Protein AF-A0A1G1ZBJ9-F1 (afdb_monomer_lite)

Secondary structure (DSSP, 8-state):
-EEE-TTS-TT-EEE-----GGG---EETT-TT-----S--SS----EE---HHHHHHHHHHHHHHHHHHHHHHHHHHHHHHHTT-HHHHHHHHIIIIIHHHHHHHHHHH-GGGGGGTTTTHHHHS-HHHHHHHHHHH---SHHHHHHHHHHHHHHHHHHHHHHHHT--

Structure (mmCIF, N/CA/C/O backbone):
data_AF-A0A1G1ZBJ9-F1
#
_entry.id   AF-A0A1G1ZBJ9-F1
#
loop_
_atom_site.group_PDB
_atom_site.id
_atom_site.type_symbol
_atom_site.label_atom_id
_atom_site.label_alt_id
_atom_site.label_comp_id
_atom_site.label_asym_id
_atom_site.label_entity_id
_atom_site.label_seq_id
_atom_site.pdbx_PDB_ins_code
_atom_site.Cartn_x
_atom_site.Cartn_y
_atom_site.Cartn_z
_atom_site.occupancy
_atom_site.B_iso_or_equiv
_atom_site.auth_seq_id
_atom_site.auth_comp_id
_atom_site.auth_asym_id
_atom_site.auth_atom_id
_atom_site.pdbx_PDB_model_num
ATOM 1 N N . MET A 1 1 ? -5.583 -15.527 14.676 1.00 84.94 1 MET A N 1
ATOM 2 C CA . MET A 1 1 ? -5.586 -16.944 14.234 1.00 84.94 1 MET A CA 1
ATOM 3 C C . MET A 1 1 ? -6.814 -17.119 13.374 1.00 84.94 1 MET A C 1
ATOM 5 O O . MET A 1 1 ? -7.888 -16.735 13.818 1.00 84.94 1 MET A O 1
ATOM 9 N N . PHE A 1 2 ? -6.659 -17.658 12.165 1.00 92.75 2 PHE A N 1
ATOM 10 C CA . PHE A 1 2 ? -7.764 -17.781 11.217 1.00 92.75 2 PHE A CA 1
ATOM 11 C C . PHE A 1 2 ? -8.481 -19.121 11.371 1.00 92.75 2 PHE A C 1
ATOM 13 O O . PHE A 1 2 ? -7.838 -20.166 11.453 1.00 92.75 2 PHE A O 1
ATOM 20 N N . PHE A 1 3 ? -9.807 -19.075 11.377 1.00 94.44 3 PHE A N 1
ATOM 21 C CA . PHE A 1 3 ? -10.689 -20.229 11.429 1.00 94.44 3 PHE A CA 1
ATOM 22 C C . PHE A 1 3 ? -11.638 -20.222 10.238 1.00 94.44 3 PHE A C 1
ATOM 24 O O . PHE A 1 3 ? -12.189 -19.183 9.870 1.00 94.44 3 PHE A O 1
ATOM 31 N N . HIS A 1 4 ? -11.882 -21.412 9.697 1.00 95.81 4 HIS A N 1
ATOM 32 C CA . HIS A 1 4 ? -13.021 -21.690 8.832 1.00 95.81 4 HIS A CA 1
ATOM 33 C C . HIS A 1 4 ? -13.924 -22.680 9.560 1.00 95.81 4 HIS A C 1
ATOM 35 O O . HIS A 1 4 ? -13.479 -23.750 9.976 1.00 95.81 4 HIS A O 1
ATOM 41 N N . LEU A 1 5 ? -15.177 -22.295 9.793 1.00 95.00 5 LEU A N 1
ATOM 42 C CA . LEU A 1 5 ? -16.110 -23.122 10.549 1.00 95.00 5 LEU A CA 1
ATOM 43 C C . LEU A 1 5 ? -16.715 -24.195 9.642 1.00 95.00 5 LEU A C 1
ATOM 45 O O . LEU A 1 5 ? -17.174 -23.911 8.533 1.00 95.00 5 LEU A O 1
ATOM 49 N N . SER A 1 6 ? -16.767 -25.434 10.132 1.00 95.88 6 SER A N 1
ATOM 50 C CA . SER A 1 6 ? -17.385 -26.538 9.396 1.00 95.88 6 SER A CA 1
ATOM 51 C C . SER A 1 6 ? -18.828 -26.202 9.014 1.00 95.88 6 SER A C 1
ATOM 53 O O . SER A 1 6 ? -19.573 -25.685 9.848 1.00 95.88 6 SER A O 1
ATOM 55 N N . ARG A 1 7 ? -19.237 -26.568 7.793 1.00 96.12 7 ARG A N 1
ATOM 56 C CA . ARG A 1 7 ? -20.593 -26.328 7.257 1.00 96.12 7 ARG A CA 1
ATOM 57 C C . ARG A 1 7 ? -20.974 -24.843 7.155 1.00 96.12 7 ARG A C 1
ATOM 59 O O . ARG A 1 7 ? -22.154 -24.508 7.197 1.00 96.12 7 ARG A O 1
ATOM 66 N N . THR A 1 8 ? -19.990 -23.961 7.005 1.00 97.44 8 THR A N 1
ATOM 67 C CA . THR A 1 8 ? -20.216 -22.556 6.639 1.00 97.44 8 THR A CA 1
ATOM 68 C C . THR A 1 8 ? -19.708 -22.274 5.229 1.00 97.44 8 THR A C 1
ATOM 70 O O . THR A 1 8 ? -19.004 -23.096 4.642 1.00 97.44 8 THR A O 1
ATOM 73 N N . SER A 1 9 ? -20.100 -21.126 4.671 1.00 96.94 9 SER A N 1
ATOM 74 C CA . SER A 1 9 ? -19.632 -20.678 3.355 1.00 96.94 9 SER A CA 1
ATOM 75 C C . SER A 1 9 ? -18.102 -20.684 3.281 1.00 96.94 9 SER A C 1
ATOM 77 O O . SER A 1 9 ? -17.435 -20.314 4.247 1.00 96.94 9 SER A O 1
ATOM 79 N N . GLU A 1 10 ? -17.539 -21.055 2.131 1.00 94.81 10 GLU A N 1
ATOM 80 C CA . GLU A 1 10 ? -16.091 -20.986 1.873 1.00 94.81 10 GLU A CA 1
ATOM 81 C C . GLU A 1 10 ? -15.530 -19.559 1.993 1.00 94.81 10 GLU A C 1
ATOM 83 O O . GLU A 1 10 ? -14.348 -19.368 2.263 1.00 94.81 10 GLU A O 1
ATOM 88 N N . PHE A 1 11 ? -16.395 -18.549 1.864 1.00 95.44 11 PHE A N 1
ATOM 89 C CA . PHE A 1 11 ? -16.027 -17.141 1.989 1.00 95.44 11 PHE A CA 1
ATOM 90 C C . PHE A 1 11 ? -16.040 -16.626 3.438 1.00 95.44 11 PHE A C 1
ATOM 92 O O . PHE A 1 11 ? -15.629 -15.490 3.680 1.00 95.44 11 PHE A O 1
ATOM 99 N N . LEU A 1 12 ? -16.508 -17.420 4.412 1.00 95.25 12 LEU A N 1
ATOM 100 C CA . LEU A 1 12 ? -16.521 -17.023 5.821 1.00 95.25 12 LEU A CA 1
ATOM 101 C C . LEU A 1 12 ? -15.218 -17.433 6.515 1.00 95.25 12 LEU A C 1
ATOM 103 O O . LEU A 1 12 ? -15.102 -18.531 7.053 1.00 95.25 12 LEU A O 1
ATOM 107 N N . ILE A 1 13 ? -14.257 -16.515 6.563 1.00 94.56 13 ILE A N 1
ATOM 108 C CA . ILE A 1 13 ? -13.015 -16.686 7.325 1.00 94.56 13 ILE A CA 1
ATOM 109 C C . ILE A 1 13 ? -13.068 -15.781 8.557 1.00 94.56 13 ILE A C 1
ATOM 111 O O . ILE A 1 13 ? -13.304 -14.579 8.441 1.00 94.56 13 ILE A O 1
ATOM 115 N N . ILE A 1 14 ? -12.836 -16.352 9.739 1.00 94.62 14 ILE A N 1
ATOM 116 C CA . ILE A 1 14 ? -12.869 -15.632 11.015 1.00 94.62 14 ILE A CA 1
ATOM 117 C C . ILE A 1 14 ? -11.444 -15.504 11.545 1.00 94.62 14 ILE A C 1
ATOM 119 O O . ILE A 1 14 ? -10.813 -16.511 11.859 1.00 94.62 14 ILE A O 1
ATOM 123 N N . ASP A 1 15 ? -10.940 -14.278 11.683 1.00 94.25 15 ASP A N 1
ATOM 124 C CA . ASP A 1 15 ? -9.713 -14.023 12.440 1.00 94.25 15 ASP A CA 1
ATOM 125 C C . ASP A 1 15 ? -10.053 -13.748 13.903 1.00 94.25 15 ASP A C 1
ATOM 127 O O . ASP A 1 15 ? -10.755 -12.788 14.223 1.00 94.25 15 ASP A O 1
ATOM 131 N N . VAL A 1 16 ? -9.557 -14.600 14.797 1.00 94.12 16 VAL A N 1
ATOM 132 C CA . VAL A 1 16 ? -9.717 -14.440 16.241 1.00 94.12 16 VAL A CA 1
ATOM 133 C C . VAL A 1 16 ? -8.395 -13.988 16.846 1.00 94.12 16 VAL A C 1
ATOM 135 O O . VAL A 1 16 ? -7.366 -14.667 16.731 1.00 94.12 16 VAL A O 1
ATOM 138 N N . CYS A 1 17 ? -8.442 -12.858 17.548 1.00 90.88 17 CYS A N 1
ATOM 139 C CA . CYS A 1 17 ? -7.356 -12.356 18.378 1.00 90.88 17 CYS A CA 1
ATOM 140 C C . CYS A 1 17 ? -7.797 -12.374 19.846 1.00 90.88 17 CYS A C 1
ATOM 142 O O . CYS A 1 17 ? -8.771 -11.720 20.209 1.00 90.88 17 CYS A O 1
ATOM 144 N N . VAL A 1 18 ? -7.084 -13.129 20.685 1.00 91.38 18 VAL A N 1
ATOM 145 C CA . VAL A 1 18 ? -7.313 -13.171 22.136 1.00 91.38 18 VAL A CA 1
ATOM 146 C C . VAL A 1 18 ? -6.232 -12.343 22.811 1.00 91.38 18 VAL A C 1
ATOM 148 O O . VAL A 1 18 ? -5.046 -12.522 22.534 1.00 91.38 18 VAL A O 1
ATOM 151 N N . GLN A 1 19 ? -6.638 -11.428 23.685 1.00 89.06 19 GLN A N 1
ATOM 152 C CA . GLN A 1 19 ? -5.730 -10.520 24.375 1.00 89.06 19 GLN A CA 1
ATOM 153 C C . GLN A 1 19 ? -6.091 -10.423 25.853 1.00 89.06 19 GLN A C 1
ATOM 155 O O . GLN A 1 19 ? -7.249 -10.583 26.233 1.00 89.06 19 GLN A O 1
ATOM 160 N N . SER A 1 20 ? -5.087 -10.160 26.689 1.00 89.81 20 SER A N 1
ATOM 161 C CA . SER A 1 20 ? -5.305 -9.877 28.106 1.00 89.81 20 SER A CA 1
ATOM 162 C C . SER A 1 20 ? -5.970 -8.515 28.282 1.00 89.81 20 SER A C 1
ATOM 164 O O . SER A 1 20 ? -5.567 -7.540 27.645 1.00 89.81 20 SER A O 1
ATOM 166 N N . ASN A 1 21 ? -6.903 -8.425 29.229 1.00 85.81 21 ASN A N 1
ATOM 167 C CA . ASN A 1 21 ? -7.533 -7.160 29.614 1.00 85.81 21 ASN A CA 1
ATOM 168 C C . ASN A 1 21 ? -6.509 -6.127 30.121 1.00 85.81 21 ASN A C 1
ATOM 170 O O . ASN A 1 21 ? -6.750 -4.930 30.029 1.00 85.81 21 ASN A O 1
ATOM 174 N N . ASN A 1 22 ? -5.347 -6.574 30.610 1.00 83.81 22 ASN A N 1
ATOM 175 C CA . ASN A 1 22 ? -4.300 -5.697 31.140 1.00 83.81 22 ASN A CA 1
ATOM 176 C C . ASN A 1 22 ? -3.331 -5.186 30.061 1.00 83.81 22 ASN A C 1
ATOM 178 O O . ASN A 1 22 ? -2.319 -4.576 30.393 1.00 83.81 22 ASN A O 1
ATOM 182 N N . ARG A 1 23 ? -3.595 -5.442 28.770 1.00 84.50 23 ARG A N 1
ATOM 183 C CA . ARG A 1 23 ? -2.729 -4.982 27.670 1.00 84.50 23 ARG A CA 1
ATOM 184 C C . ARG A 1 23 ? -2.651 -3.452 27.592 1.00 84.50 23 ARG A C 1
ATOM 186 O O . ARG A 1 23 ? -1.657 -2.934 27.098 1.00 84.50 23 ARG A O 1
ATOM 193 N N . GLY A 1 24 ? -3.700 -2.750 28.030 1.00 78.81 24 GLY A N 1
ATOM 194 C CA . GLY A 1 24 ? -3.782 -1.287 27.955 1.00 78.81 24 GLY A CA 1
ATOM 195 C C . GLY A 1 24 ? -3.807 -0.737 26.524 1.0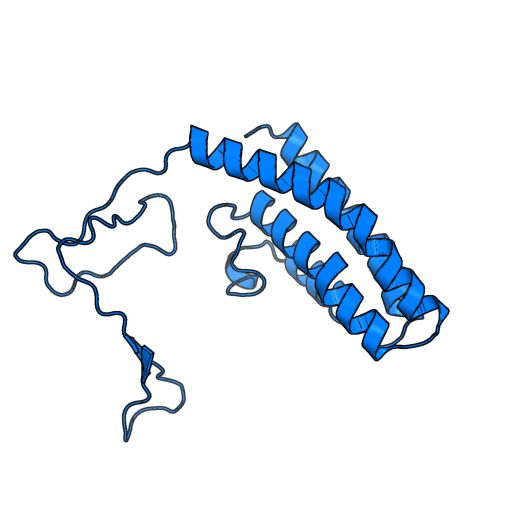0 78.81 24 GLY A C 1
ATOM 196 O O . GLY A 1 24 ? -3.529 0.438 26.318 1.00 78.81 24 GLY A O 1
ATOM 197 N N . ALA A 1 25 ? -4.098 -1.580 25.527 1.00 81.75 25 ALA A N 1
ATOM 198 C CA . ALA A 1 25 ? -4.233 -1.137 24.147 1.00 81.75 25 ALA A CA 1
ATOM 199 C C . ALA A 1 25 ? -5.552 -0.381 23.981 1.00 81.75 25 ALA A C 1
ATOM 201 O O . ALA A 1 25 ? -6.604 -0.873 24.386 1.00 81.75 25 ALA A O 1
ATOM 202 N N . GLN A 1 26 ? -5.473 0.792 23.367 1.00 87.62 26 GLN A N 1
ATOM 203 C CA . GLN A 1 26 ? -6.621 1.619 23.032 1.00 87.62 26 GLN A CA 1
ATOM 204 C C . GLN A 1 26 ? -6.777 1.666 21.517 1.00 87.62 26 GLN A C 1
ATOM 206 O O . GLN A 1 26 ? -5.798 1.530 20.781 1.00 87.62 26 GLN A O 1
ATOM 211 N N . LEU A 1 27 ? -8.018 1.822 21.080 1.00 90.31 27 LEU A N 1
ATOM 212 C CA . LEU A 1 27 ? -8.364 2.101 19.695 1.00 90.31 27 LEU A CA 1
ATOM 213 C C . LEU A 1 27 ? -8.264 3.607 19.443 1.00 90.31 27 LEU A C 1
ATOM 215 O O . LEU A 1 27 ? -8.420 4.413 20.354 1.00 90.31 27 LEU A O 1
ATOM 219 N N . THR A 1 28 ? -8.037 3.996 18.206 1.00 91.75 28 THR A N 1
ATOM 220 C CA . THR A 1 28 ? -7.829 5.375 17.787 1.00 91.75 28 THR A CA 1
ATOM 221 C C . THR A 1 28 ? -9.067 5.866 17.064 1.00 91.75 28 THR A C 1
ATOM 223 O O . THR A 1 28 ? -9.471 5.296 16.050 1.00 91.75 28 THR A O 1
ATOM 226 N N . THR A 1 29 ? -9.677 6.941 17.555 1.00 88.31 29 THR A N 1
ATOM 227 C CA . THR A 1 29 ? -10.937 7.459 16.994 1.00 88.31 29 THR A CA 1
ATOM 228 C C . THR A 1 29 ? -10.840 7.890 15.530 1.00 88.31 29 THR A C 1
ATOM 230 O O . THR A 1 29 ? -11.806 7.787 14.777 1.00 88.31 29 THR A O 1
ATOM 233 N N . GLU A 1 30 ? -9.672 8.357 15.109 1.00 90.19 30 GLU A N 1
ATOM 234 C CA . GLU A 1 30 ? -9.401 8.890 13.779 1.00 90.19 30 GLU A CA 1
ATOM 235 C C . GLU A 1 30 ? -9.081 7.788 12.756 1.00 90.19 30 GLU A C 1
ATOM 237 O O . GLU A 1 30 ? -9.101 8.031 11.546 1.00 90.19 30 GLU A O 1
ATOM 242 N N . HIS A 1 31 ? -8.799 6.562 13.208 1.00 88.50 31 HIS A N 1
ATOM 243 C CA . HIS A 1 31 ? -8.591 5.418 12.328 1.00 88.50 31 HIS A CA 1
ATOM 244 C C . HIS A 1 31 ? -9.945 4.829 11.917 1.00 88.50 31 HIS A C 1
ATOM 246 O O . HIS A 1 31 ? -10.611 4.131 12.679 1.00 88.50 31 HIS A O 1
ATOM 252 N N . LYS A 1 32 ? -10.360 5.082 10.667 1.00 85.56 32 LYS A N 1
ATOM 253 C CA . LYS A 1 32 ? -11.648 4.604 10.116 1.00 85.56 32 LYS A CA 1
ATOM 254 C C . LYS A 1 32 ? -11.810 3.078 10.171 1.00 85.56 32 LYS A C 1
ATOM 256 O O . LYS A 1 32 ? -12.924 2.573 10.072 1.00 85.56 32 LYS A O 1
ATOM 261 N N . ASP A 1 33 ? -10.708 2.342 10.241 1.00 85.00 33 ASP A N 1
ATOM 262 C CA . ASP A 1 33 ? -10.655 0.884 10.342 1.00 85.00 33 ASP A CA 1
ATOM 263 C C . ASP A 1 33 ? -10.615 0.349 11.783 1.00 85.00 33 ASP A C 1
ATOM 265 O O . ASP A 1 33 ? -10.732 -0.861 11.966 1.00 85.00 33 ASP A O 1
ATOM 269 N N . GLU A 1 34 ? -10.550 1.220 12.794 1.00 88.88 34 GLU A N 1
ATOM 270 C CA . GLU A 1 34 ? -10.612 0.850 14.217 1.00 88.88 34 GLU A CA 1
ATOM 271 C C . GLU A 1 34 ? -12.011 1.027 14.832 1.00 88.88 34 GLU A C 1
ATOM 273 O O . GLU A 1 34 ? -12.194 0.950 16.046 1.00 88.88 34 GLU A O 1
ATOM 278 N N . VAL A 1 35 ? -13.038 1.197 13.994 1.00 86.56 35 VAL A N 1
ATOM 279 C CA . VAL A 1 35 ? -14.438 1.229 14.433 1.00 86.56 35 VAL A CA 1
ATOM 280 C C . VAL A 1 35 ? -14.897 -0.188 14.784 1.00 86.56 35 VAL A C 1
ATOM 282 O O . VAL A 1 35 ? -15.159 -1.006 13.898 1.00 86.56 35 VAL A O 1
ATOM 285 N N . VAL A 1 36 ? -15.025 -0.484 16.081 1.00 89.69 36 VAL A N 1
ATOM 286 C CA . VAL A 1 36 ? -15.447 -1.813 16.554 1.00 89.69 36 VAL A CA 1
ATOM 287 C C . VAL A 1 36 ? -16.906 -1.849 16.997 1.00 89.69 36 VAL A C 1
ATOM 289 O O . VAL A 1 36 ? -17.403 -0.962 17.691 1.00 89.69 36 VAL A O 1
ATOM 292 N N . LYS A 1 37 ? -17.598 -2.940 16.650 1.00 92.44 37 LYS A N 1
ATOM 293 C CA . LYS A 1 37 ? -18.913 -3.264 17.209 1.00 92.44 37 LYS A CA 1
ATOM 294 C C . LYS A 1 37 ? -18.729 -4.031 18.517 1.00 92.44 37 LYS A C 1
ATOM 296 O O . LYS A 1 37 ? -18.454 -5.230 18.501 1.00 92.44 37 LYS A O 1
ATOM 301 N N . VAL A 1 38 ? -18.905 -3.349 19.646 1.00 92.62 38 VAL A N 1
ATOM 302 C CA . VAL A 1 38 ? -18.839 -3.979 20.971 1.00 92.62 38 VAL A CA 1
ATOM 303 C C . VAL A 1 38 ? -20.100 -4.811 21.197 1.00 92.62 38 VAL A C 1
ATOM 305 O O . VAL A 1 38 ? -21.200 -4.276 21.298 1.00 92.62 38 VAL A O 1
ATOM 308 N N . LEU A 1 39 ? -19.944 -6.135 21.254 1.00 95.62 39 LEU A N 1
ATOM 309 C CA . LEU A 1 39 ? -21.051 -7.049 21.556 1.00 95.62 39 LEU A CA 1
ATOM 310 C C . LEU A 1 39 ? -21.308 -7.156 23.065 1.00 95.62 39 LEU A C 1
ATOM 312 O O . LEU A 1 39 ? -22.446 -7.338 23.487 1.00 95.62 39 LEU A O 1
ATOM 316 N N . PHE A 1 40 ? -20.250 -7.060 23.871 1.00 94.88 40 PHE A N 1
ATOM 317 C CA . PHE A 1 40 ? -20.305 -7.168 25.323 1.00 94.88 40 PHE A CA 1
ATOM 318 C C . PHE A 1 40 ? -19.053 -6.553 25.954 1.00 94.88 40 PHE A C 1
ATOM 320 O O . PHE A 1 40 ? -17.943 -6.942 25.597 1.00 94.88 40 PHE A O 1
ATOM 327 N N . ASP A 1 41 ? -19.227 -5.655 26.925 1.00 93.00 41 ASP A N 1
ATOM 328 C CA . ASP A 1 41 ? -18.126 -5.128 27.735 1.00 93.00 41 ASP A CA 1
ATOM 329 C C . ASP A 1 41 ? -18.615 -4.651 29.113 1.00 93.00 41 ASP A C 1
ATOM 331 O O . ASP A 1 41 ? -19.054 -3.519 29.292 1.00 93.00 41 ASP A O 1
ATOM 335 N N . LYS A 1 42 ? -18.561 -5.533 30.117 1.00 92.62 42 LYS A N 1
ATOM 336 C CA . LYS A 1 42 ? -18.950 -5.190 31.500 1.00 92.62 42 LYS A CA 1
ATOM 337 C C . LYS A 1 42 ? -17.868 -4.449 32.285 1.00 92.62 42 LYS A C 1
ATOM 339 O O . LYS A 1 42 ? -18.158 -3.952 33.368 1.00 92.62 42 LYS A O 1
ATOM 344 N N . LYS A 1 43 ? -16.621 -4.463 31.810 1.00 91.81 43 LYS A N 1
ATOM 345 C CA . LYS A 1 43 ? -15.457 -3.952 32.554 1.00 91.81 43 LYS A CA 1
ATOM 346 C C . LYS A 1 43 ? -14.833 -2.720 31.899 1.00 91.81 43 LYS A C 1
ATOM 348 O O . LYS A 1 43 ? -13.798 -2.269 32.375 1.00 91.81 43 LYS A O 1
ATOM 353 N N . ASN A 1 44 ? -15.467 -2.185 30.854 1.00 90.38 44 ASN A N 1
ATOM 354 C CA . ASN A 1 44 ? -14.976 -1.053 30.075 1.00 90.38 44 ASN A CA 1
ATOM 355 C C . ASN A 1 44 ? -13.537 -1.285 29.568 1.00 90.38 44 ASN A C 1
ATOM 357 O O . ASN A 1 44 ? -12.655 -0.437 29.724 1.00 90.38 44 ASN A O 1
ATOM 361 N N . VAL A 1 45 ? -13.299 -2.495 29.049 1.00 90.75 45 VAL A N 1
ATOM 362 C CA . VAL A 1 45 ? -12.011 -2.936 28.495 1.00 90.75 45 VAL A CA 1
ATOM 363 C C . VAL A 1 45 ? -11.745 -2.258 27.154 1.00 90.75 45 VAL A C 1
ATOM 365 O O . VAL A 1 45 ? -10.601 -1.920 26.860 1.00 90.75 45 VAL A O 1
ATOM 368 N N . VAL A 1 46 ? -12.781 -2.063 26.334 1.00 90.88 46 VAL A N 1
ATOM 369 C CA . VAL A 1 46 ? -12.646 -1.415 25.028 1.00 90.88 46 VAL A CA 1
ATOM 370 C C . VAL A 1 46 ? -12.612 0.091 25.233 1.00 90.88 46 VAL A C 1
ATOM 372 O O . VAL A 1 46 ? -13.626 0.721 25.518 1.00 90.88 46 VAL A O 1
ATOM 375 N N . GLN A 1 47 ? -11.430 0.670 25.065 1.00 91.62 47 GLN A N 1
ATOM 376 C CA . GLN A 1 47 ? -11.202 2.099 25.232 1.00 91.62 47 GLN A CA 1
ATOM 377 C C . GLN A 1 47 ? -10.691 2.719 23.940 1.00 91.62 47 GLN A C 1
ATOM 379 O O . GLN A 1 47 ? -9.977 2.072 23.172 1.00 91.62 47 GLN A O 1
ATOM 384 N N . TYR A 1 48 ? -11.037 3.987 23.742 1.00 92.12 48 TYR A N 1
ATOM 385 C CA . TYR A 1 48 ? -10.551 4.796 22.637 1.00 92.12 48 TYR A CA 1
ATOM 386 C C . TYR A 1 48 ? -9.678 5.945 23.147 1.00 92.12 48 TYR A C 1
ATOM 388 O O . TYR A 1 48 ? -9.933 6.489 24.223 1.00 92.12 48 TYR A O 1
ATOM 396 N N . SER A 1 49 ? -8.696 6.345 22.349 1.00 92.31 49 SER A N 1
ATOM 397 C CA . SER A 1 49 ? -7.958 7.596 22.487 1.00 92.31 49 SER A CA 1
ATOM 398 C C . SER A 1 49 ? -7.896 8.348 21.165 1.00 92.31 49 SER A C 1
ATOM 400 O O . SER A 1 49 ? -8.117 7.792 20.088 1.00 92.31 49 SER A O 1
ATOM 402 N N . GLY A 1 50 ? -7.630 9.649 21.271 1.00 91.94 50 GLY A N 1
ATOM 403 C CA . GLY A 1 50 ? -7.330 10.473 20.111 1.00 91.94 50 GLY A CA 1
ATOM 404 C C . GLY A 1 50 ? -5.942 10.160 19.563 1.00 91.94 50 GLY A C 1
ATOM 405 O O . GLY A 1 50 ? -5.018 9.819 20.308 1.00 91.94 50 GLY A O 1
ATOM 406 N N . LEU A 1 51 ? -5.796 10.312 18.255 1.00 91.38 51 LEU A N 1
ATOM 407 C CA . LEU A 1 51 ? -4.516 10.222 17.576 1.00 91.38 51 LEU A CA 1
ATOM 408 C C . LEU A 1 51 ? -3.611 11.370 18.037 1.00 91.38 51 LEU A C 1
ATOM 410 O O . LEU A 1 51 ? -3.967 12.543 17.930 1.00 91.38 51 LEU A O 1
ATOM 414 N N . ASP A 1 52 ? -2.404 11.036 18.493 1.00 93.31 52 ASP A N 1
ATOM 415 C CA . ASP A 1 52 ? -1.345 12.023 18.716 1.00 93.31 52 ASP A CA 1
ATOM 416 C C . ASP A 1 52 ? -0.921 12.615 17.363 1.00 93.31 52 ASP A C 1
ATOM 418 O O . ASP A 1 52 ? -0.109 12.035 16.636 1.00 93.31 52 ASP A O 1
ATOM 422 N N . GLN A 1 53 ? -1.527 13.750 17.009 1.00 92.88 53 GLN A N 1
ATOM 423 C CA . GLN A 1 53 ? -1.375 14.392 15.703 1.00 92.88 53 GLN A CA 1
ATOM 424 C C . GLN A 1 53 ? 0.074 14.797 15.427 1.00 92.88 53 GLN A C 1
ATOM 426 O O . GLN A 1 53 ? 0.566 14.597 14.317 1.00 92.88 53 GLN A O 1
ATOM 431 N N . GLU A 1 54 ? 0.790 15.299 16.436 1.00 94.00 54 GLU A N 1
ATOM 432 C CA . GLU A 1 54 ? 2.186 15.716 16.286 1.00 94.00 54 GLU A CA 1
ATOM 433 C C . GLU A 1 54 ? 3.094 14.516 16.023 1.00 94.00 54 GLU A C 1
ATOM 435 O O . GLU A 1 54 ? 3.871 14.506 15.062 1.00 94.00 54 GLU A O 1
ATOM 440 N N . LYS A 1 55 ? 2.959 13.454 16.825 1.00 94.69 55 LYS A N 1
ATOM 441 C CA . LYS A 1 55 ? 3.726 12.221 16.623 1.00 94.69 55 LYS A CA 1
ATOM 442 C C . LYS A 1 55 ? 3.376 11.555 15.296 1.00 94.69 55 LYS A C 1
ATOM 444 O O . LYS A 1 55 ? 4.270 11.068 14.599 1.00 94.69 55 LYS A O 1
ATOM 449 N N . PHE A 1 56 ? 2.096 11.537 14.933 1.00 93.75 56 PHE A N 1
ATOM 450 C CA . PHE A 1 56 ? 1.629 10.976 13.673 1.00 93.75 56 PHE A CA 1
ATOM 451 C C . PHE A 1 56 ? 2.227 11.725 12.485 1.00 93.75 56 PHE A C 1
ATOM 453 O O . PHE A 1 56 ? 2.895 11.101 11.654 1.00 93.75 56 PHE A O 1
ATOM 460 N N . ARG A 1 57 ? 2.075 13.054 12.452 1.00 93.38 57 ARG A N 1
ATOM 461 C CA . ARG A 1 57 ? 2.623 13.927 11.412 1.00 93.38 57 ARG A CA 1
ATOM 462 C C . ARG A 1 57 ? 4.130 13.765 11.280 1.00 93.38 57 ARG A C 1
ATOM 464 O O . ARG A 1 57 ? 4.614 13.534 10.172 1.00 93.38 57 ARG A O 1
ATOM 471 N N . LYS A 1 58 ? 4.860 13.793 12.398 1.00 95.56 58 LYS A N 1
ATOM 472 C CA . LYS A 1 58 ? 6.308 13.559 12.411 1.00 95.56 58 LYS A CA 1
ATOM 473 C C . LYS A 1 58 ? 6.657 12.207 11.786 1.00 95.56 58 LYS A C 1
ATOM 475 O O . LYS A 1 58 ? 7.502 12.143 10.898 1.00 95.56 58 LYS A O 1
ATOM 480 N N . SER A 1 59 ? 5.948 11.142 12.166 1.00 95.50 59 SER A N 1
ATOM 481 C CA . SER A 1 59 ? 6.181 9.808 11.600 1.00 95.50 59 SER A CA 1
ATOM 482 C C . SER A 1 59 ? 5.866 9.726 10.101 1.00 95.50 59 SER A C 1
ATOM 484 O O . SER A 1 59 ? 6.434 8.899 9.390 1.00 95.50 59 SER A O 1
ATOM 486 N N . VAL A 1 60 ? 4.915 10.521 9.601 1.00 95.81 60 VAL A N 1
ATOM 487 C CA . VAL A 1 60 ? 4.587 10.602 8.170 1.00 95.81 60 VAL A CA 1
ATOM 488 C C . VAL A 1 60 ? 5.692 11.334 7.422 1.00 95.81 60 VAL A C 1
ATOM 490 O O . VAL A 1 60 ? 6.186 10.806 6.430 1.00 95.81 60 VAL A O 1
ATOM 493 N N . GLN A 1 61 ? 6.139 12.481 7.928 1.00 95.38 61 GLN A N 1
ATOM 494 C CA . GLN A 1 61 ? 7.227 13.259 7.333 1.00 95.38 61 GLN A CA 1
ATOM 495 C C . GLN A 1 61 ? 8.536 12.460 7.271 1.00 95.38 61 GLN A C 1
ATOM 497 O O . GLN A 1 61 ? 9.154 12.369 6.210 1.00 95.38 61 GLN A O 1
ATOM 502 N N . GLU A 1 62 ? 8.925 11.809 8.371 1.00 96.75 62 GLU A N 1
ATOM 503 C CA . GLU A 1 62 ? 10.104 10.933 8.417 1.00 96.75 62 GLU A CA 1
ATOM 504 C C . GLU A 1 62 ? 10.016 9.823 7.364 1.00 96.75 62 GLU A C 1
ATOM 506 O O . GLU A 1 62 ? 10.986 9.557 6.647 1.00 96.75 62 GLU A O 1
ATOM 511 N N . ARG A 1 63 ? 8.828 9.226 7.203 1.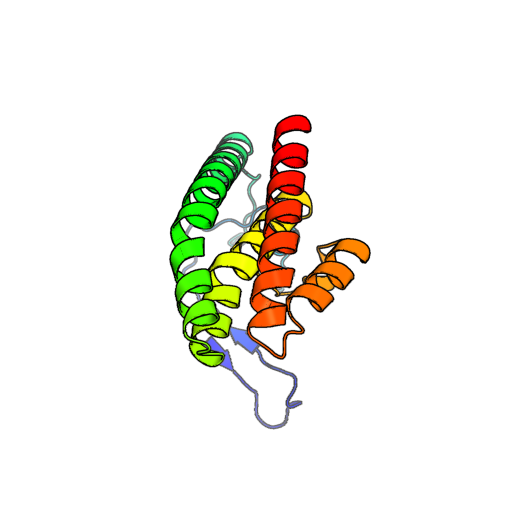00 97.31 63 ARG A N 1
ATOM 512 C CA . ARG A 1 63 ? 8.605 8.174 6.212 1.00 97.31 63 ARG A CA 1
ATOM 513 C C . ARG A 1 63 ? 8.684 8.688 4.775 1.00 97.31 63 ARG A C 1
ATOM 515 O O . ARG A 1 63 ? 9.281 8.017 3.937 1.00 97.31 63 ARG A O 1
ATOM 522 N N . VAL A 1 64 ? 8.140 9.868 4.475 1.00 97.38 64 VAL A N 1
ATOM 523 C CA . VAL A 1 64 ? 8.263 10.496 3.144 1.00 97.38 64 VAL A CA 1
ATOM 524 C C . VAL A 1 64 ? 9.737 10.729 2.794 1.00 97.38 64 VAL A C 1
ATOM 526 O O . VAL A 1 64 ? 10.177 10.373 1.698 1.00 97.38 64 VAL A O 1
ATOM 529 N N . VAL A 1 65 ? 10.527 11.245 3.742 1.00 96.75 65 VAL A N 1
ATOM 530 C CA . VAL A 1 65 ? 11.975 11.452 3.568 1.00 96.75 65 VAL A CA 1
ATOM 531 C C . VAL A 1 65 ? 12.702 10.129 3.305 1.00 96.75 65 VAL A C 1
ATOM 533 O O . VAL A 1 65 ? 13.575 10.060 2.436 1.00 96.75 65 VAL A O 1
ATOM 536 N N . GLU A 1 66 ? 12.350 9.069 4.030 1.00 97.00 66 GLU A N 1
ATOM 537 C CA . GLU A 1 66 ? 12.925 7.737 3.835 1.00 97.00 66 GLU A CA 1
ATOM 538 C C . GLU A 1 66 ? 12.572 7.149 2.458 1.00 97.00 66 GLU A C 1
ATOM 540 O O . GLU A 1 66 ? 13.457 6.669 1.744 1.00 97.00 66 GLU A O 1
ATOM 545 N N . LEU A 1 67 ? 11.302 7.224 2.046 1.00 97.12 67 LEU A N 1
ATOM 546 C CA . LEU A 1 67 ? 10.836 6.731 0.747 1.00 97.12 67 LEU A CA 1
ATOM 547 C C . LEU A 1 67 ? 11.546 7.446 -0.411 1.00 97.12 67 LEU A C 1
ATOM 549 O O . LEU A 1 67 ? 11.982 6.796 -1.360 1.00 97.12 67 LEU A O 1
ATOM 553 N N . LYS A 1 68 ? 11.750 8.765 -0.303 1.00 96.00 68 LYS A N 1
ATOM 554 C CA . LYS A 1 68 ? 12.486 9.571 -1.290 1.00 96.00 68 LYS A CA 1
ATOM 555 C C . LYS A 1 68 ? 13.922 9.072 -1.489 1.00 96.00 68 LYS A C 1
ATOM 557 O O . LYS A 1 68 ? 14.387 8.948 -2.621 1.00 96.00 68 LYS A O 1
ATOM 562 N N . LYS A 1 69 ? 14.621 8.754 -0.393 1.00 95.19 69 LYS A N 1
ATOM 563 C CA . LYS A 1 69 ? 16.003 8.241 -0.418 1.00 95.19 69 LYS A CA 1
ATOM 564 C C . LYS A 1 69 ? 16.069 6.813 -0.958 1.00 95.19 69 LYS A C 1
ATOM 566 O O . LYS A 1 69 ? 16.886 6.505 -1.825 1.00 95.19 69 LYS A O 1
ATOM 571 N N . THR A 1 70 ? 15.210 5.942 -0.438 1.00 94.88 70 THR A N 1
ATOM 572 C CA . THR A 1 70 ? 15.236 4.508 -0.747 1.00 94.88 70 THR A CA 1
ATOM 573 C C . THR A 1 70 ? 14.790 4.218 -2.176 1.00 94.88 70 THR A C 1
ATOM 575 O O . THR A 1 70 ? 15.434 3.403 -2.837 1.00 94.88 70 THR A O 1
ATOM 578 N N . LEU A 1 71 ? 13.776 4.924 -2.698 1.00 94.06 71 LEU A N 1
ATOM 579 C CA . LEU A 1 71 ? 13.321 4.764 -4.083 1.00 94.06 71 LEU A CA 1
ATOM 580 C C . LEU A 1 71 ? 14.482 4.926 -5.067 1.00 94.06 71 LEU A C 1
ATOM 582 O O . LEU A 1 71 ? 14.669 4.064 -5.923 1.00 94.06 71 LEU A O 1
ATOM 586 N N . LEU A 1 72 ? 15.264 6.004 -4.925 1.00 91.31 72 LEU A N 1
ATOM 587 C CA . LEU A 1 72 ? 16.404 6.314 -5.791 1.00 91.31 72 LEU A CA 1
ATOM 588 C C . LEU A 1 72 ? 17.503 5.253 -5.689 1.00 91.31 72 LEU A C 1
ATOM 590 O O . LEU A 1 72 ? 18.018 4.799 -6.710 1.00 91.31 72 LEU A O 1
ATOM 594 N N . PHE A 1 73 ? 17.830 4.830 -4.467 1.00 93.00 73 PHE A N 1
ATOM 595 C CA . PHE A 1 73 ? 18.858 3.822 -4.223 1.00 93.00 73 PHE A CA 1
ATOM 596 C C . PHE A 1 73 ? 18.510 2.475 -4.873 1.00 93.00 73 PHE A C 1
ATOM 598 O O . PHE A 1 73 ? 19.344 1.863 -5.544 1.00 93.00 73 PHE A O 1
ATOM 605 N N . PHE A 1 74 ? 17.262 2.018 -4.730 1.00 94.88 74 PHE A N 1
ATOM 606 C CA . PHE A 1 74 ? 16.861 0.701 -5.216 1.00 94.88 74 PHE A CA 1
ATOM 607 C C . PHE A 1 74 ? 16.556 0.637 -6.725 1.00 94.88 74 PHE A C 1
ATOM 609 O O . PHE A 1 74 ? 16.479 -0.469 -7.268 1.00 94.88 74 PHE A O 1
ATOM 616 N N . GLN A 1 75 ? 16.496 1.771 -7.443 1.00 93.94 75 GLN A N 1
ATOM 617 C CA . GLN A 1 75 ? 16.365 1.783 -8.915 1.00 93.94 75 GLN A CA 1
ATOM 618 C C . GLN A 1 75 ? 17.454 0.955 -9.611 1.00 93.94 75 GLN A C 1
ATOM 620 O O . GLN A 1 75 ? 17.218 0.372 -10.672 1.00 93.94 75 GLN A O 1
ATOM 625 N N . ALA A 1 76 ? 18.649 0.878 -9.014 1.00 96.12 76 ALA A N 1
ATOM 626 C CA . ALA A 1 76 ? 19.768 0.119 -9.561 1.00 96.12 76 ALA A CA 1
ATOM 627 C C . ALA A 1 76 ? 19.425 -1.364 -9.778 1.00 96.12 76 ALA A C 1
ATOM 629 O O . ALA A 1 76 ? 19.904 -1.961 -10.740 1.00 96.12 76 ALA A O 1
ATOM 630 N N . TRP A 1 77 ? 18.586 -1.958 -8.927 1.00 96.31 77 TRP A N 1
ATOM 631 C CA . TRP A 1 77 ? 18.180 -3.361 -9.046 1.00 96.31 77 TRP A CA 1
ATOM 632 C C . TRP A 1 77 ? 17.227 -3.577 -10.217 1.00 96.31 77 TRP A C 1
ATOM 634 O O . TRP A 1 77 ? 17.466 -4.451 -11.048 1.00 96.31 77 TRP A O 1
ATOM 644 N N . VAL A 1 78 ? 16.215 -2.715 -10.348 1.00 97.00 78 VAL A N 1
ATOM 645 C CA . VAL A 1 78 ? 15.276 -2.740 -11.481 1.00 97.00 78 VAL A CA 1
ATOM 646 C C . VAL A 1 78 ? 16.031 -2.568 -12.800 1.00 97.00 78 VAL A C 1
ATOM 648 O O . VAL A 1 78 ? 15.823 -3.328 -13.748 1.00 97.00 78 VAL A O 1
ATOM 651 N N . LYS A 1 79 ? 16.977 -1.620 -12.845 1.00 97.12 79 LYS A N 1
ATOM 652 C CA . LYS A 1 79 ? 17.830 -1.400 -14.018 1.00 97.12 79 LYS A CA 1
ATOM 653 C C . LYS A 1 79 ? 18.692 -2.625 -14.328 1.00 97.12 79 LYS A C 1
ATOM 655 O O . LYS A 1 79 ? 18.717 -3.076 -15.462 1.00 97.12 79 LYS A O 1
ATOM 660 N N . LYS A 1 80 ? 19.359 -3.218 -13.334 1.00 97.50 80 LYS A N 1
ATOM 661 C CA . LYS A 1 80 ? 20.156 -4.441 -13.545 1.00 97.50 80 LYS A CA 1
ATOM 662 C C . LYS A 1 80 ? 19.314 -5.581 -14.124 1.00 97.50 80 LYS A C 1
ATOM 664 O O . LYS A 1 80 ? 19.761 -6.217 -15.071 1.00 97.50 80 LYS A O 1
ATOM 669 N N . GLY A 1 81 ? 18.116 -5.823 -13.587 1.00 97.00 81 GLY A N 1
ATOM 670 C CA . GLY A 1 81 ? 17.228 -6.883 -14.078 1.00 97.00 81 GLY A CA 1
ATOM 671 C C . GLY A 1 81 ? 16.779 -6.656 -15.525 1.00 97.00 81 GLY A C 1
ATOM 672 O O . GLY A 1 81 ? 16.835 -7.572 -16.345 1.00 97.00 81 GLY A O 1
ATOM 673 N N . THR A 1 82 ? 16.391 -5.422 -15.858 1.00 97.81 82 THR A N 1
ATOM 674 C CA . THR A 1 82 ? 15.931 -5.056 -17.210 1.00 97.81 82 THR A CA 1
ATOM 675 C C . THR A 1 82 ? 17.054 -5.101 -18.249 1.00 97.81 82 THR A C 1
ATOM 677 O O . THR A 1 82 ? 16.874 -5.723 -19.292 1.00 97.81 82 THR A O 1
ATOM 680 N N . GLU A 1 83 ? 18.238 -4.556 -17.950 1.00 98.00 83 GLU A N 1
ATOM 681 C CA . GLU A 1 83 ? 19.407 -4.583 -18.852 1.00 98.00 83 GLU A CA 1
ATOM 682 C C . GLU A 1 83 ? 19.907 -6.013 -19.121 1.00 98.00 83 GLU A C 1
ATOM 684 O O . GLU A 1 83 ? 20.345 -6.340 -20.222 1.00 98.00 83 GLU A O 1
ATOM 689 N N . ARG A 1 84 ? 19.795 -6.906 -18.130 1.00 97.81 84 ARG A N 1
ATOM 690 C CA . ARG A 1 84 ? 20.107 -8.339 -18.281 1.00 97.81 84 ARG A CA 1
ATOM 691 C C . ARG A 1 84 ? 19.025 -9.124 -19.020 1.00 97.81 84 ARG A C 1
ATOM 693 O O . ARG A 1 84 ? 19.186 -10.327 -19.204 1.00 97.81 84 ARG A O 1
ATOM 700 N N . LYS A 1 85 ? 17.916 -8.480 -19.399 1.00 97.81 85 LYS A N 1
ATOM 701 C CA . LYS A 1 85 ? 16.727 -9.118 -19.985 1.00 97.81 85 LYS A CA 1
ATOM 702 C C . LYS A 1 85 ? 16.148 -10.236 -19.106 1.00 97.81 85 LYS A C 1
ATOM 704 O O . LYS A 1 85 ? 15.498 -11.152 -19.602 1.00 97.81 85 LYS A O 1
ATOM 709 N N . ASN A 1 86 ? 16.356 -10.156 -17.790 1.00 97.88 86 ASN A N 1
ATOM 710 C CA . ASN A 1 86 ? 15.804 -11.106 -16.832 1.00 97.88 86 ASN A CA 1
ATOM 711 C C . ASN A 1 86 ? 14.451 -10.593 -16.334 1.00 97.88 86 ASN A C 1
ATOM 713 O O . ASN A 1 86 ? 14.377 -9.817 -15.379 1.00 97.88 86 ASN A O 1
ATOM 717 N N . PHE A 1 87 ? 13.376 -11.020 -16.999 1.00 98.31 87 PHE A N 1
ATOM 718 C CA . PHE A 1 87 ? 12.031 -10.528 -16.712 1.00 98.31 87 PHE A CA 1
ATOM 719 C C . PHE A 1 87 ? 11.585 -10.791 -15.270 1.00 98.31 87 PHE A C 1
ATOM 721 O O . PHE A 1 87 ? 11.087 -9.874 -14.628 1.00 98.31 87 PHE A O 1
ATOM 728 N N . LEU A 1 88 ? 11.788 -11.997 -14.731 1.00 98.19 88 LEU A N 1
ATOM 729 C CA . LEU A 1 88 ? 11.306 -12.341 -13.386 1.00 98.19 88 LEU A CA 1
ATOM 730 C C . LEU A 1 88 ? 12.051 -11.573 -12.286 1.00 98.19 88 LEU A C 1
ATOM 732 O O . LEU A 1 88 ? 11.430 -11.098 -11.336 1.00 98.19 88 LEU A O 1
ATOM 736 N N . GLU A 1 89 ? 13.367 -11.397 -12.436 1.00 97.81 89 GLU A N 1
ATOM 737 C CA . GLU A 1 89 ? 14.170 -10.576 -11.523 1.00 97.81 89 GLU A CA 1
ATOM 738 C C . GLU A 1 89 ? 13.752 -9.099 -11.607 1.00 97.81 89 GLU A C 1
ATOM 740 O O . GLU A 1 89 ? 13.480 -8.467 -10.583 1.00 97.81 89 GLU A O 1
ATOM 745 N N . ALA A 1 90 ? 13.615 -8.564 -12.826 1.00 98.38 90 ALA A N 1
ATOM 746 C CA . ALA A 1 90 ? 13.132 -7.204 -13.048 1.00 98.38 90 ALA A CA 1
ATOM 747 C C . ALA A 1 90 ? 11.731 -6.986 -12.458 1.00 98.38 90 ALA A C 1
ATOM 749 O O . ALA A 1 90 ? 11.498 -5.961 -11.821 1.00 98.38 90 ALA A O 1
ATOM 750 N N . LEU A 1 91 ? 10.819 -7.948 -12.626 1.00 98.56 91 LEU A N 1
ATOM 751 C CA . LEU A 1 91 ? 9.454 -7.898 -12.111 1.00 98.56 91 LEU A CA 1
ATOM 752 C C . LEU A 1 91 ? 9.446 -7.873 -10.578 1.00 98.56 91 LEU A C 1
ATOM 754 O O . LEU A 1 91 ? 8.811 -7.004 -9.981 1.00 98.56 91 LEU A O 1
ATOM 758 N N . GLY A 1 92 ? 10.203 -8.762 -9.929 1.00 98.31 92 GLY A N 1
ATOM 759 C CA . GLY A 1 92 ? 10.313 -8.791 -8.468 1.00 98.31 92 GLY A CA 1
ATOM 760 C C . GLY A 1 92 ? 10.836 -7.471 -7.889 1.00 98.31 92 GLY A C 1
ATOM 761 O O . GLY A 1 92 ? 10.270 -6.935 -6.929 1.00 98.31 92 GLY A O 1
ATOM 762 N N . TYR A 1 93 ? 11.871 -6.899 -8.511 1.00 98.31 93 TYR A N 1
ATOM 763 C CA . TYR A 1 93 ? 12.408 -5.593 -8.129 1.00 98.31 93 TYR A CA 1
ATOM 764 C C . TYR A 1 93 ? 11.446 -4.445 -8.426 1.00 98.31 93 TYR A C 1
ATOM 766 O O . TYR A 1 93 ? 11.307 -3.546 -7.602 1.00 98.31 93 TYR A O 1
ATOM 774 N N . TYR A 1 94 ? 10.742 -4.478 -9.554 1.00 98.50 94 TYR A N 1
ATOM 775 C CA . TYR A 1 94 ? 9.751 -3.470 -9.917 1.00 98.50 94 TYR A CA 1
ATOM 776 C C . TYR A 1 94 ? 8.606 -3.405 -8.897 1.00 98.50 94 TYR A C 1
ATOM 778 O O . TYR A 1 94 ? 8.287 -2.332 -8.380 1.00 98.50 94 TYR A O 1
ATOM 786 N N . HIS A 1 95 ? 8.049 -4.556 -8.512 1.00 98.19 95 HIS A N 1
ATOM 787 C CA . HIS A 1 95 ? 7.024 -4.621 -7.470 1.00 98.19 95 HIS A CA 1
ATOM 788 C C . HIS A 1 95 ? 7.539 -4.106 -6.121 1.00 98.19 95 HIS A C 1
ATOM 790 O O . HIS A 1 95 ? 6.877 -3.296 -5.467 1.00 98.19 95 HIS A O 1
ATOM 796 N N . SER A 1 96 ? 8.730 -4.548 -5.717 1.00 97.44 96 SER A N 1
ATOM 797 C CA . SER A 1 96 ? 9.277 -4.271 -4.384 1.00 97.44 96 SER A CA 1
ATOM 798 C C . SER A 1 96 ? 9.770 -2.836 -4.219 1.00 97.44 96 SER A C 1
ATOM 800 O O . SER A 1 96 ? 9.581 -2.242 -3.159 1.00 97.44 96 SER A O 1
ATOM 802 N N . PHE A 1 97 ? 10.404 -2.285 -5.254 1.00 97.94 97 PHE A N 1
ATOM 803 C CA . PHE A 1 97 ? 11.169 -1.042 -5.169 1.00 97.94 97 PHE A CA 1
ATOM 804 C C . PHE A 1 97 ? 10.575 0.113 -5.965 1.00 97.94 97 PHE A C 1
ATOM 806 O O . PHE A 1 97 ? 11.062 1.226 -5.819 1.00 97.94 97 PHE A O 1
ATOM 813 N N . VAL A 1 98 ? 9.533 -0.113 -6.771 1.00 98.25 98 VAL A N 1
ATOM 814 C CA . VAL A 1 98 ? 8.839 0.956 -7.507 1.00 98.25 98 VAL A CA 1
ATOM 815 C C . VAL A 1 98 ? 7.368 1.002 -7.118 1.00 98.25 98 VAL A C 1
ATOM 817 O O . VAL A 1 98 ? 6.902 2.002 -6.575 1.00 98.25 98 VAL A O 1
ATOM 820 N N . LEU A 1 99 ? 6.637 -0.097 -7.323 1.00 98.44 99 LEU A N 1
ATOM 821 C CA . LEU A 1 99 ? 5.191 -0.120 -7.093 1.00 98.44 99 LE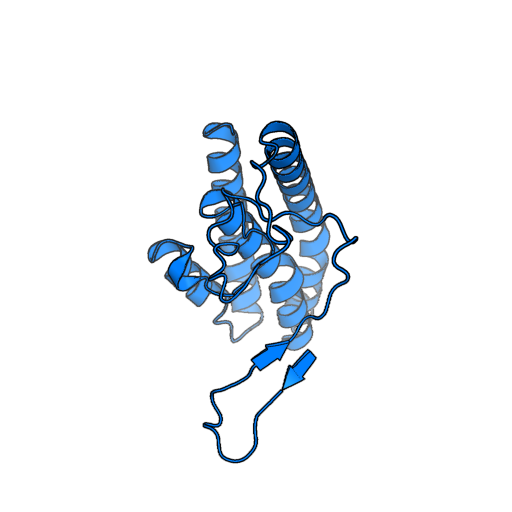U A CA 1
ATOM 822 C C . LEU A 1 99 ? 4.828 -0.019 -5.613 1.00 98.44 99 LEU A C 1
ATOM 824 O O . LEU A 1 99 ? 3.895 0.698 -5.260 1.00 98.44 99 LEU A O 1
ATOM 828 N N . ARG A 1 100 ? 5.548 -0.721 -4.731 1.00 98.06 100 ARG A N 1
ATOM 829 C CA . ARG A 1 100 ? 5.274 -0.675 -3.291 1.00 98.06 100 ARG A CA 1
ATOM 830 C C . ARG A 1 100 ? 5.500 0.723 -2.689 1.00 98.06 100 ARG A C 1
ATOM 832 O O . ARG A 1 100 ? 4.565 1.200 -2.046 1.00 98.06 100 ARG A O 1
ATOM 839 N N . PRO A 1 101 ? 6.630 1.419 -2.936 1.00 98.00 101 PRO A N 1
ATOM 840 C CA . PRO A 1 101 ? 6.795 2.818 -2.532 1.00 98.00 101 PRO A CA 1
ATOM 841 C C . PRO A 1 101 ? 5.745 3.762 -3.128 1.00 98.00 101 PRO A C 1
ATOM 843 O O . PRO A 1 101 ? 5.240 4.631 -2.421 1.00 98.00 101 PRO A O 1
ATOM 846 N N . LEU A 1 102 ? 5.375 3.577 -4.403 1.00 98.50 102 LEU A N 1
ATOM 847 C CA . LEU A 1 102 ? 4.341 4.388 -5.052 1.00 98.50 102 LEU A CA 1
ATOM 848 C C . LEU A 1 102 ? 2.967 4.224 -4.386 1.00 98.50 102 LEU A C 1
ATOM 850 O O . LEU A 1 102 ? 2.278 5.205 -4.123 1.00 98.50 102 LEU A O 1
ATOM 854 N N . VAL A 1 103 ? 2.567 2.991 -4.074 1.00 98.62 103 VAL A N 1
ATOM 855 C CA . VAL A 1 103 ? 1.312 2.743 -3.353 1.00 98.62 103 VAL A CA 1
ATOM 856 C C . VAL A 1 103 ? 1.351 3.381 -1.965 1.00 98.62 103 VAL A C 1
ATOM 858 O O . VAL A 1 103 ? 0.362 3.971 -1.538 1.00 98.62 103 VAL A O 1
ATOM 861 N N . GLU A 1 104 ? 2.481 3.291 -1.263 1.00 98.44 104 GLU A N 1
ATOM 862 C CA . GLU A 1 104 ? 2.618 3.888 0.064 1.00 98.44 104 GLU A CA 1
ATOM 863 C C . GLU A 1 104 ? 2.511 5.420 0.025 1.00 98.44 104 GLU A C 1
ATOM 865 O O . GLU A 1 104 ? 1.767 5.984 0.827 1.00 98.44 104 GLU A O 1
ATOM 870 N N . ILE A 1 105 ? 3.161 6.100 -0.930 1.00 98.12 105 ILE A N 1
ATOM 871 C CA . ILE A 1 105 ? 3.074 7.566 -1.024 1.00 98.12 105 ILE A CA 1
ATOM 872 C C . ILE A 1 105 ? 1.673 8.041 -1.431 1.00 98.12 105 ILE A C 1
ATOM 874 O O . ILE A 1 105 ? 1.165 9.012 -0.873 1.00 98.12 105 ILE A O 1
ATOM 878 N N . LEU A 1 106 ? 0.996 7.317 -2.329 1.00 98.12 106 LEU A N 1
ATOM 879 C CA . LEU A 1 106 ? -0.398 7.606 -2.673 1.00 98.12 106 LEU A CA 1
ATOM 880 C C . LEU A 1 106 ? -1.307 7.451 -1.450 1.00 98.12 106 LEU A C 1
ATOM 882 O O . LEU A 1 106 ? -2.182 8.282 -1.221 1.00 98.12 106 LEU A O 1
ATOM 886 N N . ARG A 1 107 ? -1.080 6.435 -0.614 1.00 97.44 107 ARG A N 1
ATOM 887 C CA . ARG A 1 107 ? -1.822 6.309 0.644 1.00 97.44 107 ARG A CA 1
ATOM 888 C C . ARG A 1 107 ? -1.511 7.427 1.616 1.00 97.44 107 ARG A C 1
ATOM 890 O O . ARG A 1 107 ? -2.436 7.915 2.239 1.00 97.44 107 ARG A O 1
ATOM 897 N N . ILE A 1 108 ? -0.261 7.866 1.730 1.00 97.06 108 ILE A N 1
ATOM 898 C CA . ILE A 1 108 ? 0.065 9.037 2.553 1.00 97.06 108 ILE A CA 1
ATOM 899 C C . ILE A 1 108 ? -0.733 10.264 2.083 1.00 97.06 108 ILE A C 1
ATOM 901 O O . ILE A 1 108 ? -1.263 10.990 2.917 1.00 97.06 108 ILE A O 1
ATOM 905 N N . LYS A 1 109 ? -0.887 10.457 0.766 1.00 96.75 109 LYS A N 1
ATOM 906 C CA . LYS A 1 109 ? -1.677 11.559 0.198 1.00 96.75 109 LYS A CA 1
ATOM 907 C C . LYS A 1 109 ? -3.182 11.447 0.475 1.00 96.75 109 LYS A C 1
ATOM 909 O O . LYS A 1 109 ? -3.805 12.463 0.765 1.00 96.75 109 LYS A O 1
ATOM 914 N N . TYR A 1 110 ? -3.775 10.257 0.341 1.00 95.94 110 TYR A N 1
ATOM 915 C CA . TYR A 1 110 ? -5.241 10.095 0.353 1.00 95.94 110 TYR A CA 1
ATOM 916 C C . TYR A 1 110 ? -5.822 9.500 1.648 1.00 95.94 110 TYR A C 1
ATOM 918 O O . TYR A 1 110 ? -6.929 9.858 2.037 1.00 95.94 110 TYR A O 1
ATOM 926 N N . GLU A 1 111 ? -5.105 8.602 2.324 1.00 95.25 111 GLU A N 1
ATOM 927 C CA . GLU A 1 111 ? -5.548 7.920 3.550 1.00 95.25 111 GLU A CA 1
ATOM 928 C C . GLU A 1 111 ? -4.330 7.548 4.433 1.00 95.25 111 GLU A C 1
ATOM 930 O O . GLU A 1 111 ? -3.938 6.373 4.515 1.00 95.25 111 GLU A O 1
ATOM 935 N N . PRO A 1 112 ? -3.677 8.541 5.073 1.00 94.38 112 PRO A N 1
ATOM 936 C CA . PRO A 1 112 ? -2.378 8.359 5.730 1.00 94.38 112 PRO A CA 1
ATOM 937 C C . PRO A 1 112 ? -2.433 7.407 6.930 1.00 94.38 112 PRO A C 1
ATOM 939 O O . PRO A 1 112 ? -1.444 6.733 7.228 1.00 94.38 112 PRO A O 1
ATOM 942 N N . THR A 1 113 ? -3.595 7.289 7.578 1.00 93.75 113 THR A N 1
ATOM 943 C CA . THR A 1 113 ? -3.851 6.329 8.666 1.00 93.75 113 THR A CA 1
ATOM 944 C C . THR A 1 113 ? -3.639 4.880 8.218 1.00 93.75 113 THR A C 1
ATOM 946 O O . THR A 1 113 ? -3.158 4.049 8.982 1.00 93.75 113 THR A O 1
ATOM 949 N N . LYS A 1 114 ? -3.881 4.594 6.934 1.00 94.69 114 LYS A N 1
ATOM 950 C CA . LYS A 1 114 ? -3.729 3.271 6.324 1.00 94.69 114 LYS A CA 1
ATOM 951 C C . LYS A 1 114 ? -2.489 3.154 5.447 1.00 94.69 114 LYS A C 1
ATOM 953 O O . LYS A 1 114 ? -2.448 2.264 4.600 1.00 94.69 114 LYS A O 1
ATOM 958 N N . ARG A 1 115 ? -1.458 3.994 5.611 1.00 94.81 115 ARG A N 1
ATOM 959 C CA . ARG A 1 115 ? -0.256 3.979 4.741 1.00 94.81 115 ARG A CA 1
ATOM 960 C C . ARG A 1 115 ? 0.365 2.586 4.545 1.00 94.81 115 ARG A C 1
ATOM 962 O O . ARG A 1 115 ? 0.815 2.258 3.452 1.00 94.81 115 ARG A O 1
ATOM 969 N N . VAL A 1 116 ? 0.296 1.725 5.564 1.00 94.19 116 VAL A N 1
ATOM 970 C CA . VAL A 1 116 ? 0.860 0.361 5.553 1.00 94.19 116 VAL A CA 1
ATOM 971 C C . VAL A 1 116 ? -0.059 -0.712 4.949 1.00 94.19 116 VAL A C 1
ATOM 973 O O . VAL A 1 116 ? 0.337 -1.870 4.850 1.00 94.19 116 VAL A O 1
ATOM 976 N N . PHE A 1 117 ? -1.274 -0.364 4.510 1.00 95.50 117 PHE A N 1
ATOM 977 C CA . PHE A 1 117 ? -2.262 -1.328 3.998 1.00 95.50 117 PHE A CA 1
ATOM 978 C C . PHE A 1 117 ? -1.961 -1.809 2.572 1.00 95.50 117 PHE A C 1
ATOM 980 O O . PHE A 1 117 ? -2.614 -2.727 2.076 1.00 95.50 117 PHE A O 1
ATOM 987 N N . TYR A 1 118 ? -0.971 -1.217 1.901 1.00 96.69 118 TYR A N 1
ATOM 988 C CA . TYR A 1 118 ? -0.554 -1.594 0.551 1.00 96.69 118 TYR A CA 1
ATOM 989 C C . TYR A 1 118 ? -1.740 -1.672 -0.436 1.00 96.69 118 TYR A C 1
ATOM 991 O O . TYR A 1 118 ? -2.389 -0.662 -0.663 1.00 96.69 118 TYR A O 1
ATOM 999 N N . LEU A 1 119 ? -2.087 -2.810 -1.041 1.00 97.38 119 LEU A N 1
ATOM 1000 C CA . LEU A 1 119 ? -3.239 -2.894 -1.960 1.00 97.38 119 LEU A CA 1
ATOM 1001 C C . LEU A 1 119 ? -4.576 -3.197 -1.258 1.00 97.38 119 LEU A C 1
ATOM 1003 O O . LEU A 1 119 ? -5.636 -3.142 -1.884 1.00 97.38 119 LEU A O 1
ATOM 1007 N N . LYS A 1 120 ? -4.567 -3.488 0.049 1.00 95.81 120 LYS A N 1
ATOM 1008 C CA . LYS A 1 120 ? -5.777 -3.839 0.804 1.00 95.81 120 LYS A CA 1
ATOM 1009 C C . LYS A 1 120 ? -6.760 -2.665 0.814 1.00 95.81 120 LYS A C 1
ATOM 1011 O O . LYS A 1 120 ? -6.411 -1.570 1.235 1.00 95.81 120 LYS A O 1
ATOM 1016 N N . HIS A 1 121 ? -7.993 -2.896 0.364 1.00 95.00 121 HIS A N 1
ATOM 1017 C CA . HIS A 1 121 ? -9.053 -1.877 0.263 1.00 95.00 121 HIS A CA 1
ATOM 1018 C C . HIS A 1 121 ? -8.737 -0.675 -0.641 1.00 95.00 121 HIS A C 1
ATOM 1020 O O . HIS A 1 121 ? -9.432 0.334 -0.564 1.00 95.00 121 HIS A O 1
ATOM 1026 N N . ILE A 1 122 ? -7.744 -0.773 -1.530 1.00 95.75 122 ILE A N 1
ATOM 1027 C CA . ILE A 1 122 ? -7.249 0.387 -2.281 1.00 95.75 122 ILE A CA 1
ATOM 1028 C C . ILE A 1 122 ? -8.342 1.108 -3.087 1.00 95.75 122 ILE A C 1
ATOM 1030 O O . ILE A 1 122 ? -8.402 2.328 -3.039 1.00 95.75 122 ILE A O 1
ATOM 1034 N N . LYS A 1 123 ? -9.281 0.372 -3.706 1.00 95.94 123 LYS A N 1
ATOM 1035 C CA . LYS A 1 123 ? -10.428 0.941 -4.448 1.00 95.94 123 LYS A CA 1
ATOM 1036 C C . LYS A 1 123 ? -11.365 1.810 -3.601 1.00 95.94 123 LYS A C 1
ATOM 1038 O O . LYS A 1 123 ? -12.083 2.630 -4.151 1.00 95.94 123 LYS A O 1
ATOM 1043 N N . ARG A 1 124 ? -11.401 1.590 -2.284 1.00 94.38 124 ARG A N 1
ATOM 1044 C CA . ARG A 1 124 ? -12.193 2.391 -1.340 1.00 94.38 124 ARG A CA 1
ATOM 1045 C C . ARG A 1 124 ? -11.409 3.598 -0.830 1.00 94.38 124 ARG A C 1
ATOM 1047 O O . ARG A 1 124 ? -12.014 4.604 -0.488 1.00 94.38 124 ARG A O 1
ATOM 1054 N N . ASP A 1 125 ? -10.091 3.458 -0.715 1.00 95.06 125 ASP A N 1
ATOM 1055 C CA . ASP A 1 125 ? -9.240 4.435 -0.037 1.00 95.06 125 ASP A CA 1
ATOM 1056 C C . ASP A 1 125 ? -8.641 5.488 -1.004 1.00 95.06 125 ASP A C 1
ATOM 1058 O O . ASP A 1 125 ? -8.246 6.558 -0.551 1.00 95.06 125 ASP A O 1
ATOM 1062 N N . LEU A 1 126 ? -8.541 5.209 -2.313 1.00 96.88 126 LEU A N 1
ATOM 1063 C CA . LEU A 1 126 ? -7.942 6.100 -3.325 1.00 96.88 126 LEU A CA 1
ATOM 1064 C C . LEU A 1 126 ? -8.966 6.517 -4.402 1.00 96.88 126 LEU A C 1
ATOM 1066 O O . LEU A 1 126 ? -9.885 5.749 -4.692 1.00 96.88 126 LEU A O 1
ATOM 1070 N N . PRO A 1 127 ? -8.791 7.690 -5.045 1.00 97.81 127 PRO A N 1
ATOM 1071 C CA . PRO A 1 127 ? -9.640 8.118 -6.157 1.00 97.81 127 PRO A CA 1
ATOM 1072 C C . PRO A 1 127 ? -9.452 7.234 -7.397 1.00 97.81 127 PRO A C 1
ATOM 1074 O O . PRO A 1 127 ? -8.368 6.694 -7.631 1.00 97.81 127 PRO A O 1
ATOM 1077 N N . GLU A 1 128 ? -10.495 7.139 -8.224 1.00 97.69 128 GLU A N 1
ATOM 1078 C CA . GLU A 1 128 ? -10.539 6.273 -9.411 1.00 97.69 128 GLU A CA 1
ATOM 1079 C C . GLU A 1 128 ? -9.365 6.502 -10.374 1.00 97.69 128 GLU A C 1
ATOM 1081 O O . GLU A 1 128 ? -8.755 5.542 -10.837 1.00 97.69 128 GLU A O 1
ATOM 1086 N N . GLU A 1 129 ? -8.972 7.756 -10.604 1.00 97.50 129 GLU A N 1
ATOM 1087 C CA . GLU A 1 129 ? -7.825 8.099 -11.454 1.00 97.50 129 GLU A CA 1
ATOM 1088 C C . GLU A 1 129 ? -6.519 7.446 -10.967 1.00 97.50 129 GLU A C 1
ATOM 1090 O O . GLU A 1 129 ? -5.790 6.830 -11.750 1.00 97.50 129 GLU A O 1
ATOM 1095 N N . ALA A 1 130 ? -6.246 7.507 -9.658 1.00 97.69 130 ALA A N 1
ATOM 1096 C CA . ALA A 1 130 ? -5.061 6.887 -9.069 1.00 97.69 130 ALA A CA 1
ATOM 1097 C C . ALA A 1 130 ? -5.124 5.354 -9.160 1.00 97.69 130 ALA A C 1
ATOM 1099 O O . ALA A 1 130 ? -4.099 4.702 -9.363 1.00 97.69 130 ALA A O 1
ATOM 1100 N N . ILE A 1 131 ? -6.323 4.769 -9.049 1.00 98.12 131 ILE A N 1
ATOM 1101 C CA . ILE A 1 131 ? -6.531 3.327 -9.230 1.00 98.12 131 ILE A CA 1
ATOM 1102 C C . ILE A 1 131 ? -6.223 2.905 -10.663 1.00 98.12 131 ILE A C 1
ATOM 1104 O O . ILE A 1 131 ? -5.447 1.972 -10.853 1.00 98.12 131 ILE A O 1
ATOM 1108 N N . LEU A 1 132 ? -6.778 3.591 -11.663 1.00 98.12 132 LEU A N 1
ATOM 1109 C CA . LEU A 1 132 ? -6.548 3.271 -13.074 1.00 98.12 132 LEU A CA 1
ATOM 1110 C C . LEU A 1 132 ? -5.065 3.391 -13.442 1.00 98.12 132 LEU A C 1
ATOM 1112 O O . LEU A 1 132 ? -4.523 2.538 -14.147 1.00 98.12 132 LEU A O 1
ATOM 1116 N N . GLN A 1 133 ? -4.386 4.409 -12.911 1.00 98.06 133 GLN A N 1
ATOM 1117 C CA . GLN A 1 133 ? -2.954 4.590 -13.112 1.00 98.06 133 GLN A CA 1
ATOM 1118 C C . GLN A 1 133 ? -2.127 3.473 -12.454 1.00 98.06 133 GLN A C 1
ATOM 1120 O O . GLN A 1 133 ? -1.201 2.946 -13.073 1.00 98.06 133 GLN A O 1
ATOM 1125 N N . LEU A 1 134 ? -2.470 3.068 -11.225 1.00 98.31 134 LEU A N 1
ATOM 1126 C CA . LEU A 1 134 ? -1.837 1.920 -10.577 1.00 98.31 134 LEU A CA 1
ATOM 1127 C C . LEU A 1 134 ? -2.093 0.631 -11.361 1.00 98.31 134 LEU A C 1
ATOM 1129 O O . LEU A 1 134 ? -1.155 -0.119 -11.600 1.00 98.31 134 LEU A O 1
ATOM 1133 N N . GLU A 1 135 ? -3.318 0.375 -11.815 1.00 98.25 135 GLU A N 1
ATOM 1134 C CA . GLU A 1 135 ? -3.611 -0.803 -12.632 1.00 98.25 135 GLU A CA 1
ATOM 1135 C C . GLU A 1 135 ? -2.764 -0.847 -13.912 1.00 98.25 135 GLU A C 1
ATOM 1137 O O . GLU A 1 135 ? -2.262 -1.917 -14.258 1.00 98.25 135 GLU A O 1
ATOM 1142 N N . ASP A 1 136 ? -2.556 0.289 -14.589 1.00 98.44 136 ASP A N 1
ATOM 1143 C CA . ASP A 1 136 ? -1.621 0.371 -15.718 1.00 98.44 136 ASP A CA 1
ATOM 1144 C C . ASP A 1 136 ? -0.197 0.002 -15.283 1.00 98.44 136 ASP A C 1
ATOM 1146 O O . ASP A 1 136 ? 0.439 -0.831 -15.924 1.00 98.44 136 ASP A O 1
ATOM 1150 N N . PHE A 1 137 ? 0.308 0.552 -14.178 1.00 98.62 137 PHE A N 1
ATOM 1151 C CA . PHE A 1 137 ? 1.653 0.231 -13.695 1.00 98.62 137 PHE A CA 1
ATOM 1152 C C . PHE A 1 137 ? 1.835 -1.246 -13.319 1.00 98.62 137 PHE A C 1
ATOM 1154 O O . PHE A 1 137 ? 2.878 -1.813 -13.622 1.00 98.62 137 PHE A O 1
ATOM 1161 N N . TYR A 1 138 ? 0.833 -1.906 -12.733 1.00 98.31 138 TYR A N 1
ATOM 1162 C CA . TYR A 1 138 ? 0.925 -3.329 -12.373 1.00 98.31 138 TYR A CA 1
ATOM 1163 C C . TYR A 1 138 ? 0.835 -4.275 -13.580 1.00 98.31 138 TYR A C 1
ATOM 1165 O O . TYR A 1 138 ? 1.357 -5.388 -13.526 1.00 98.31 138 TYR A O 1
ATOM 1173 N N . LYS A 1 139 ? 0.183 -3.863 -14.672 1.00 97.75 139 LYS A N 1
ATOM 1174 C CA . LYS A 1 139 ? 0.036 -4.677 -15.888 1.00 97.75 139 LYS A CA 1
ATOM 1175 C C . LYS A 1 139 ? 1.300 -4.560 -16.747 1.00 97.75 139 LYS A C 1
ATOM 1177 O O . LYS A 1 139 ? 1.363 -3.699 -17.618 1.00 97.75 139 LYS A O 1
ATOM 1182 N N . VAL A 1 140 ? 2.308 -5.397 -16.498 1.00 98.12 140 VAL A N 1
ATOM 1183 C CA . VAL A 1 140 ? 3.544 -5.479 -17.304 1.00 98.12 140 VAL A CA 1
ATOM 1184 C C . VAL A 1 140 ? 3.759 -6.885 -17.860 1.00 98.12 140 VAL A C 1
ATOM 1186 O O . VAL A 1 140 ? 3.498 -7.870 -17.174 1.00 98.12 140 VAL A O 1
ATOM 1189 N N . ASN A 1 141 ? 4.267 -6.984 -19.088 1.00 97.50 141 ASN A N 1
ATOM 1190 C CA . ASN A 1 141 ? 4.540 -8.259 -19.763 1.00 97.50 141 ASN A CA 1
ATOM 1191 C C . ASN A 1 141 ? 5.958 -8.374 -20.356 1.00 97.50 141 ASN A C 1
ATOM 1193 O O . ASN A 1 141 ? 6.294 -9.401 -20.940 1.00 97.50 141 ASN A O 1
ATOM 1197 N N . SER A 1 142 ? 6.788 -7.339 -20.213 1.00 98.50 142 SER A N 1
ATOM 1198 C CA . SER A 1 142 ? 8.142 -7.295 -20.774 1.00 98.50 142 SER A CA 1
ATOM 1199 C C . SER A 1 142 ? 9.083 -6.403 -19.958 1.00 98.50 142 SER A C 1
ATOM 1201 O O . SER A 1 142 ? 8.650 -5.575 -19.148 1.00 98.50 142 SER A O 1
ATOM 1203 N N . VAL A 1 143 ? 10.395 -6.556 -20.165 1.00 98.38 143 VAL A N 1
ATOM 1204 C CA . VAL A 1 143 ? 11.410 -5.709 -19.510 1.00 98.38 143 VAL A CA 1
ATOM 1205 C C . VAL A 1 143 ? 11.387 -4.273 -20.046 1.00 98.38 143 VAL A C 1
ATOM 1207 O O . VAL A 1 143 ? 11.671 -3.325 -19.308 1.00 98.38 143 VAL A O 1
ATOM 1210 N N . GLU A 1 144 ? 10.984 -4.091 -21.301 1.00 98.44 144 GLU A N 1
ATOM 1211 C CA . GLU A 1 144 ? 10.768 -2.797 -21.944 1.00 98.44 144 GLU A CA 1
ATOM 1212 C C . GLU A 1 144 ? 9.608 -2.050 -21.277 1.00 98.44 144 GLU A C 1
ATOM 1214 O O . GLU A 1 144 ? 9.736 -0.867 -20.940 1.00 98.44 144 GLU A O 1
ATOM 1219 N N . GLU A 1 145 ? 8.498 -2.747 -21.008 1.00 98.38 145 GLU A N 1
ATOM 1220 C CA . GLU A 1 145 ? 7.384 -2.179 -20.252 1.00 98.38 145 GLU A CA 1
ATOM 1221 C C . GLU A 1 145 ? 7.784 -1.829 -18.820 1.00 98.38 145 GLU A C 1
ATOM 1223 O O . GLU A 1 145 ? 7.492 -0.716 -18.380 1.00 98.38 145 GLU A O 1
ATOM 1228 N N . ILE A 1 146 ? 8.505 -2.710 -18.115 1.00 98.69 146 ILE A N 1
ATOM 1229 C CA . ILE A 1 146 ? 9.015 -2.416 -16.765 1.00 98.69 146 ILE A CA 1
ATOM 1230 C C . ILE A 1 146 ? 9.874 -1.148 -16.789 1.00 98.69 146 ILE A C 1
ATOM 1232 O O . ILE A 1 146 ? 9.694 -0.263 -15.953 1.00 98.69 146 ILE A O 1
ATOM 1236 N N . THR A 1 147 ? 10.761 -1.003 -17.773 1.00 98.38 147 THR A N 1
ATOM 1237 C CA . THR A 1 147 ? 11.615 0.185 -17.916 1.00 98.38 147 THR A CA 1
ATOM 1238 C C . THR A 1 147 ? 10.784 1.451 -18.141 1.00 98.38 147 THR A C 1
ATOM 1240 O O . THR A 1 147 ? 10.968 2.457 -17.448 1.00 98.38 147 THR A O 1
ATOM 1243 N N . LYS A 1 148 ? 9.834 1.413 -19.085 1.00 98.38 148 LYS A N 1
ATOM 1244 C CA . LYS A 1 148 ? 8.961 2.551 -19.412 1.00 98.38 148 LYS A CA 1
ATOM 1245 C C . LYS A 1 148 ? 8.076 2.945 -18.229 1.00 98.38 148 LYS A C 1
ATOM 1247 O O . LYS A 1 148 ? 7.972 4.130 -17.905 1.00 98.38 148 LYS A O 1
ATOM 1252 N N . LYS A 1 149 ? 7.439 1.969 -17.581 1.00 98.56 149 LYS A N 1
ATOM 1253 C CA . LYS A 1 149 ? 6.517 2.204 -16.464 1.00 98.56 149 LYS A CA 1
ATOM 1254 C C . LYS A 1 149 ? 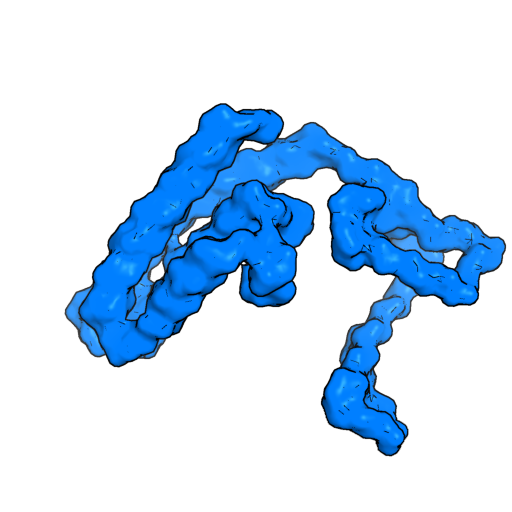7.254 2.574 -15.181 1.00 98.56 149 LYS A C 1
ATOM 1256 O O . LYS A 1 149 ? 6.722 3.378 -14.431 1.00 98.56 149 LYS A O 1
ATOM 1261 N N . THR A 1 150 ? 8.496 2.129 -14.977 1.00 98.31 150 THR A N 1
ATOM 1262 C CA . THR A 1 150 ? 9.357 2.623 -13.885 1.00 98.31 150 THR A CA 1
ATOM 1263 C C . THR A 1 150 ? 9.600 4.125 -14.000 1.00 98.31 150 THR A C 1
ATOM 1265 O O . THR A 1 150 ? 9.400 4.855 -13.035 1.00 98.31 150 THR A O 1
ATOM 1268 N N . ARG A 1 151 ? 9.954 4.625 -15.194 1.00 97.69 151 ARG A N 1
ATOM 1269 C CA . ARG A 1 151 ? 10.162 6.070 -15.406 1.00 97.69 151 ARG A CA 1
ATOM 1270 C C . ARG A 1 151 ? 8.897 6.874 -15.104 1.00 97.69 151 ARG A C 1
ATOM 1272 O O . ARG A 1 151 ? 8.969 7.867 -14.390 1.00 97.69 151 ARG A O 1
ATOM 1279 N N . ARG A 1 152 ? 7.743 6.419 -15.604 1.00 98.44 152 ARG A N 1
ATOM 1280 C CA . ARG A 1 152 ? 6.443 7.066 -15.356 1.00 98.44 152 ARG A CA 1
ATOM 1281 C C . ARG A 1 152 ? 6.045 7.018 -13.879 1.00 98.44 152 ARG A C 1
ATOM 1283 O O . ARG A 1 152 ? 5.638 8.037 -13.339 1.00 98.44 152 ARG A O 1
ATOM 1290 N N . ALA A 1 153 ? 6.206 5.871 -13.223 1.00 98.44 153 ALA A N 1
ATOM 1291 C CA . ALA A 1 153 ? 5.912 5.703 -11.802 1.00 98.44 153 ALA A CA 1
ATOM 1292 C C . ALA A 1 153 ? 6.781 6.614 -10.923 1.00 98.44 153 ALA A C 1
ATOM 1294 O O . ALA A 1 153 ? 6.274 7.189 -9.966 1.00 98.44 153 ALA A O 1
ATOM 1295 N N . ASN A 1 154 ? 8.059 6.799 -11.271 1.00 97.94 154 ASN A N 1
ATOM 1296 C CA . ASN A 1 154 ? 8.943 7.714 -10.549 1.00 97.94 154 ASN A CA 1
ATOM 1297 C C . ASN A 1 154 ? 8.481 9.173 -10.677 1.00 97.94 154 ASN A C 1
ATOM 1299 O O . ASN A 1 154 ? 8.497 9.884 -9.680 1.00 97.94 154 ASN A O 1
ATOM 1303 N N . VAL A 1 155 ? 8.040 9.611 -11.864 1.00 98.19 155 VAL A N 1
ATOM 1304 C CA . VAL A 1 155 ? 7.470 10.962 -12.047 1.00 98.19 155 VAL A CA 1
ATOM 1305 C C . VAL A 1 155 ? 6.265 11.153 -11.129 1.00 98.19 155 VAL A C 1
ATOM 1307 O O . VAL A 1 155 ? 6.287 12.038 -10.282 1.00 98.19 155 VAL A O 1
ATOM 1310 N N . VAL A 1 156 ? 5.291 10.238 -11.192 1.00 98.44 156 VAL A N 1
ATOM 1311 C CA . VAL A 1 156 ? 4.098 10.278 -10.328 1.00 98.44 156 VAL A CA 1
ATOM 1312 C C . VAL A 1 156 ? 4.477 10.290 -8.847 1.00 98.44 156 VAL A C 1
ATOM 1314 O O . VAL A 1 156 ? 3.902 11.037 -8.063 1.00 98.44 156 VAL A O 1
ATOM 1317 N N . PHE A 1 157 ? 5.449 9.471 -8.445 1.00 98.50 157 PHE A N 1
ATOM 1318 C CA . PHE A 1 157 ? 5.910 9.416 -7.063 1.00 98.50 157 PHE A CA 1
ATOM 1319 C C . PHE A 1 157 ? 6.428 10.777 -6.577 1.00 98.50 157 PHE A C 1
ATOM 1321 O O . PHE A 1 157 ? 6.056 11.220 -5.491 1.00 98.50 157 PHE A O 1
ATOM 1328 N N . PHE A 1 158 ? 7.271 11.446 -7.369 1.00 98.06 158 PHE A N 1
ATOM 1329 C CA . PHE A 1 158 ? 7.818 12.751 -6.999 1.00 98.06 158 PHE A CA 1
ATOM 1330 C C . PHE A 1 158 ? 6.778 13.872 -7.075 1.00 98.06 158 PHE A C 1
ATOM 1332 O O . PHE A 1 158 ? 6.807 14.753 -6.217 1.00 98.06 158 PHE A O 1
ATOM 1339 N N . ASP A 1 159 ? 5.831 13.807 -8.012 1.00 97.88 159 ASP A N 1
ATOM 1340 C CA . ASP A 1 159 ? 4.699 14.738 -8.073 1.00 97.88 159 ASP A CA 1
ATOM 1341 C C . ASP A 1 159 ? 3.830 14.625 -6.811 1.00 97.88 159 ASP A C 1
ATOM 1343 O O . ASP A 1 159 ? 3.486 15.626 -6.189 1.00 97.88 159 ASP A O 1
ATOM 1347 N N . VAL A 1 160 ? 3.549 13.400 -6.355 1.00 97.62 160 VAL A N 1
ATOM 1348 C CA . VAL A 1 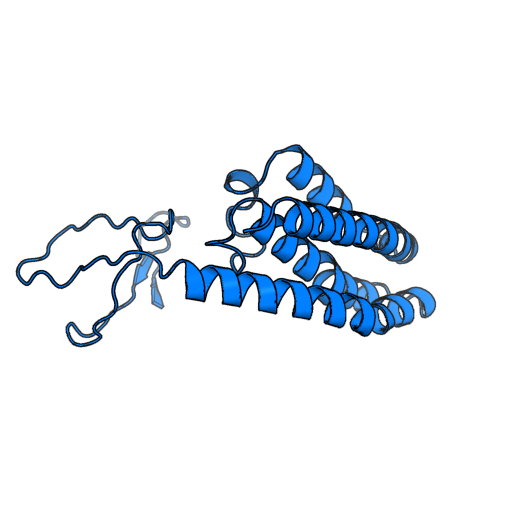160 ? 2.804 13.168 -5.109 1.00 97.62 160 VAL A CA 1
ATOM 1349 C C . VAL A 1 160 ? 3.577 13.672 -3.888 1.00 97.62 160 VAL A C 1
ATOM 1351 O O . VAL A 1 160 ? 2.965 14.249 -2.992 1.00 97.62 160 VAL A O 1
ATOM 1354 N N . ILE A 1 161 ? 4.901 13.483 -3.832 1.00 96.62 161 ILE A N 1
ATOM 1355 C CA . ILE A 1 161 ? 5.723 14.065 -2.758 1.00 96.62 161 ILE A CA 1
ATOM 1356 C C . ILE A 1 161 ? 5.597 15.585 -2.752 1.00 96.62 161 ILE A C 1
ATOM 1358 O O . ILE A 1 161 ? 5.375 16.160 -1.690 1.00 96.62 161 ILE A O 1
ATOM 1362 N N . LYS A 1 162 ? 5.712 16.222 -3.920 1.00 96.06 162 LYS A N 1
ATOM 1363 C CA . LYS A 1 162 ? 5.590 17.672 -4.052 1.00 96.06 162 LYS A CA 1
ATOM 1364 C C . LYS A 1 162 ? 4.228 18.155 -3.551 1.00 96.06 162 LYS A C 1
ATOM 1366 O O . LYS A 1 162 ? 4.182 19.066 -2.734 1.00 96.06 162 LYS A O 1
ATOM 1371 N N . ASP A 1 163 ? 3.144 17.483 -3.938 1.00 95.00 163 ASP A N 1
ATOM 1372 C CA . ASP A 1 163 ? 1.796 17.797 -3.450 1.00 95.00 163 ASP A CA 1
ATOM 1373 C C . ASP A 1 163 ? 1.678 17.690 -1.919 1.00 95.00 163 ASP A C 1
ATOM 1375 O O . ASP A 1 163 ? 0.978 18.488 -1.295 1.00 95.00 163 ASP A O 1
ATOM 1379 N N . ILE A 1 164 ? 2.316 16.683 -1.307 1.00 93.88 164 ILE A N 1
ATOM 1380 C CA . ILE A 1 164 ? 2.316 16.486 0.153 1.00 93.88 164 ILE A CA 1
ATOM 1381 C C . ILE A 1 164 ? 3.122 17.594 0.847 1.00 93.88 164 ILE A C 1
ATOM 1383 O O . ILE A 1 164 ? 2.676 18.124 1.863 1.00 93.88 164 ILE A O 1
ATOM 1387 N N . GLU A 1 165 ? 4.295 17.941 0.310 1.00 91.06 165 GLU A N 1
ATOM 1388 C CA . GLU A 1 165 ? 5.170 18.994 0.841 1.00 91.06 165 GLU A CA 1
ATOM 1389 C C . GLU A 1 165 ? 4.501 20.383 0.726 1.00 91.06 165 GLU A C 1
ATOM 1391 O O . GLU A 1 165 ? 4.508 21.150 1.687 1.00 91.06 165 GLU A O 1
ATOM 1396 N N . GLU A 1 166 ? 3.848 20.690 -0.401 1.00 88.69 166 GLU A N 1
ATOM 1397 C CA . GLU A 1 166 ? 3.146 21.965 -0.630 1.00 88.69 166 GLU A CA 1
ATOM 1398 C C . GLU A 1 166 ? 1.899 22.125 0.241 1.00 88.69 166 GLU A C 1
ATOM 1400 O O . GLU A 1 166 ? 1.614 23.220 0.725 1.00 88.69 166 GLU A O 1
ATOM 1405 N N . LYS A 1 167 ? 1.157 21.038 0.472 1.00 78.25 167 LYS A N 1
ATOM 1406 C CA . LYS A 1 167 ? -0.060 21.076 1.291 1.00 78.25 167 LYS A CA 1
ATOM 1407 C C . LYS A 1 167 ? 0.198 21.105 2.791 1.00 78.25 167 LYS A C 1
ATOM 1409 O O . LYS A 1 167 ? -0.780 21.267 3.506 1.00 78.25 167 LYS A O 1
ATOM 1414 N N . SER A 1 168 ? 1.458 20.967 3.227 1.00 58.59 168 SER A N 1
ATOM 1415 C CA . SER A 1 168 ? 1.927 21.063 4.619 1.00 58.59 168 SER A CA 1
ATOM 1416 C C . SER A 1 168 ? 0.949 20.468 5.646 1.00 58.59 168 SER A C 1
ATOM 1418 O O . SER A 1 168 ? 0.037 21.147 6.110 1.00 58.59 168 SER A O 1
ATOM 1420 N N . LEU A 1 169 ? 1.168 19.202 6.026 1.00 50.22 169 LEU A N 1
ATOM 1421 C CA . LEU A 1 169 ? 0.574 18.619 7.242 1.00 50.22 169 LEU A CA 1
ATOM 1422 C C . LEU A 1 169 ? 0.775 19.516 8.474 1.00 50.22 169 LEU A C 1
ATOM 1424 O O . LEU A 1 169 ? 1.907 20.017 8.676 1.00 50.22 169 LEU A O 1
#

pLDDT: mean 94.43, std 5.94, range [50.22, 98.69]

Sequence (169 aa):
MFFHLSRTSEFLIIDVCVQSNNRGAQLTTEHKDEVVKVLFDKKNVVQYSGLDQEKFRKSVQERVVELKKTLLFFQAWVKKGTERKNFLEALGYYHSFVLRPLVEILRIKYEPTKRVFYLKHIKRDLPEEAILQLEDFYKVNSVEEITKKTRRANVVFFDVIKDIEEKSL

Organism: NCBI:txid1797694

Foldseek 3Di:
DWDDDPPDDPPDIDDDDDDDLPPPDAFEPPQPVSDDDDPDDPPPSHHYDHDPPVVLLVVLVVVLVVLVVQLVVLVVQLVVCL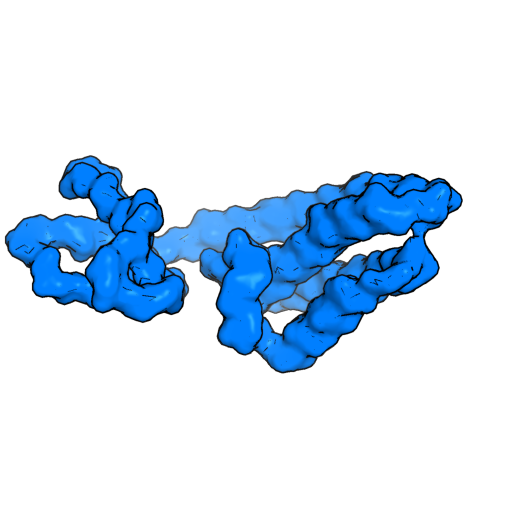VVFPVVSNLVSLVPRQLQSLQLLQCCQFPPSCSVVRCPCCVVRGDPVSVVLSVLLNDDDGSVSSVVSSVVSVVSSVVSSVVDVVVDD

Radius of gyration: 20.09 Å; chains: 1; bounding box: 41×48×54 Å